Protein AF-A0A1V4W2S0-F1 (afdb_monomer)

Nearest PDB structures (foldseek):
  1yvw-assembly1_A  TM=8.307E-01  e=4.526E-02  Bacillus cereus
  1vmg-assembly1_A  TM=8.328E-01  e=1.619E-01  Saccharolobus solfataricus P2
  6j2l-assembly1_B  TM=8.526E-01  e=2.727E-01  Shigella flexneri
  6j22-assembly1_B  TM=8.569E-01  e=4.867E-01  Shigella flexneri

Secondary structure (DSSP, 8-state):
-HHHHHHHHHHTTT-S-SSHHHHHHHHHHHHHHHHHHHHHT-HHHHHHHHHHHHHHHHHHHHHTT--HHHHHHHHHHHHHHHHHHHHHHHHHTT--GGGS-HHHHHHHHHHHHHHHT-

Radius of gyration: 19.49 Å; Cα contacts (8 Å, |Δi|>4): 75; chains: 1; bounding box: 43×28×50 Å

Sequence (118 aa):
MRAVKLQKKAAGVGFDWPDYRGAMEKYHEELDELKNALSAGDKKQVEKEMGDLLFSVVNLARLLDVEPETALTSTSEKFVKRFCYIEKKARYTGKILSKCSLSELDAWWEEAKNQEKK

Mean predicted aligned error: 4.08 Å

pLDDT: mean 95.0, std 5.49, range [49.69, 98.56]

Solvent-accessible surface area (backbone atoms only — not comparable to full-atom values): 6446 Å² total; per-residue (Å²): 117,71,67,59,57,52,52,55,54,37,38,74,75,68,60,62,68,96,51,42,62,61,32,48,53,47,31,52,52,28,50,51,51,28,49,51,22,57,75,69,66,39,66,70,49,32,56,50,25,50,48,51,27,52,51,26,51,48,49,28,30,51,58,68,76,39,62,56,69,61,56,49,49,60,52,51,51,54,51,51,56,30,49,54,45,39,54,51,51,27,57,76,70,74,46,57,70,95,74,54,52,69,70,59,53,50,53,39,41,54,53,34,56,57,63,76,75,108

Structure (mmCIF, N/CA/C/O backbone):
data_AF-A0A1V4W2S0-F1
#
_entry.id   AF-A0A1V4W2S0-F1
#
loop_
_atom_site.group_PDB
_atom_site.id
_atom_site.type_symbol
_atom_site.label_atom_id
_atom_site.label_alt_id
_atom_site.label_comp_id
_atom_site.label_asym_id
_atom_site.label_entity_id
_atom_site.label_seq_id
_atom_site.pdbx_PDB_ins_code
_atom_site.Cartn_x
_atom_site.Cartn_y
_atom_site.Cartn_z
_atom_site.occupancy
_atom_site.B_iso_or_equiv
_atom_site.auth_seq_id
_atom_site.auth_comp_id
_atom_site.auth_asym_id
_atom_site.auth_atom_id
_atom_site.pdbx_PDB_model_num
ATOM 1 N N . MET A 1 1 ? 5.814 12.111 -5.435 1.00 85.62 1 MET A N 1
ATOM 2 C CA . MET A 1 1 ? 6.679 11.016 -4.914 1.00 85.62 1 MET A CA 1
ATOM 3 C C . MET A 1 1 ? 8.002 10.796 -5.693 1.00 85.62 1 MET A C 1
ATOM 5 O O . MET A 1 1 ? 8.029 10.980 -6.908 1.00 85.62 1 MET A O 1
ATOM 9 N N . ARG A 1 2 ? 9.112 10.392 -5.029 1.00 94.38 2 ARG A N 1
ATOM 10 C CA . ARG A 1 2 ? 10.444 10.119 -5.655 1.00 94.38 2 ARG A CA 1
ATOM 11 C C . ARG A 1 2 ? 10.436 8.913 -6.604 1.00 94.38 2 ARG A C 1
ATOM 13 O O . ARG A 1 2 ? 10.983 9.022 -7.698 1.00 94.38 2 ARG A O 1
ATOM 20 N N . ALA A 1 3 ? 9.812 7.804 -6.204 1.00 95.75 3 ALA A N 1
ATOM 21 C CA . ALA A 1 3 ? 9.755 6.569 -6.993 1.00 95.75 3 ALA A CA 1
ATOM 22 C C . ALA A 1 3 ? 9.132 6.792 -8.386 1.00 95.75 3 ALA A C 1
ATOM 24 O O . ALA A 1 3 ? 9.753 6.455 -9.390 1.00 95.75 3 ALA A O 1
ATOM 25 N N . VAL A 1 4 ? 8.002 7.512 -8.461 1.00 95.62 4 VAL A N 1
ATOM 26 C CA . VAL A 1 4 ? 7.360 7.904 -9.734 1.00 95.62 4 VAL A CA 1
ATOM 27 C C . VAL A 1 4 ? 8.326 8.664 -10.647 1.00 95.62 4 VAL A C 1
ATOM 29 O O . VAL A 1 4 ? 8.406 8.385 -11.840 1.00 95.62 4 VAL A O 1
ATOM 32 N N . LYS A 1 5 ? 9.086 9.627 -10.103 1.00 96.44 5 LYS A N 1
ATOM 33 C CA . LYS A 1 5 ? 10.048 10.420 -10.889 1.00 96.44 5 LYS A CA 1
ATOM 34 C C . LYS A 1 5 ? 11.182 9.555 -11.446 1.00 96.44 5 LYS A C 1
ATOM 36 O O . LYS A 1 5 ? 11.603 9.789 -12.573 1.00 96.44 5 LYS A O 1
ATOM 41 N N . LEU A 1 6 ? 11.680 8.589 -10.671 1.00 96.81 6 LEU A N 1
ATOM 42 C CA . LEU A 1 6 ? 12.726 7.662 -11.119 1.00 96.81 6 LEU A CA 1
ATOM 43 C C . LEU A 1 6 ? 12.218 6.759 -12.246 1.00 96.81 6 LEU A C 1
ATOM 45 O O . LEU A 1 6 ? 12.865 6.674 -13.284 1.00 96.81 6 LEU A O 1
ATOM 49 N N . GLN A 1 7 ? 11.034 6.171 -12.081 1.00 96.00 7 GLN A N 1
ATOM 50 C CA . GLN A 1 7 ? 10.437 5.284 -13.082 1.00 96.00 7 GLN A CA 1
ATOM 51 C C . GLN A 1 7 ? 10.093 6.030 -14.376 1.00 96.00 7 GLN A C 1
ATOM 53 O O . GLN A 1 7 ? 10.402 5.541 -15.454 1.00 96.00 7 GLN A O 1
ATOM 58 N N . LYS A 1 8 ? 9.567 7.263 -14.297 1.00 95.19 8 LYS A N 1
ATOM 59 C CA . LYS A 1 8 ? 9.345 8.105 -15.490 1.00 95.19 8 LYS A CA 1
ATOM 60 C C . LYS A 1 8 ? 10.644 8.431 -16.234 1.00 95.19 8 LYS A C 1
ATOM 62 O O . LYS A 1 8 ? 10.649 8.465 -17.459 1.00 95.19 8 LYS A O 1
ATOM 67 N N . LYS A 1 9 ? 11.745 8.674 -15.514 1.00 96.94 9 LYS A N 1
ATOM 68 C CA . LYS A 1 9 ? 13.060 8.902 -16.137 1.00 96.94 9 LYS A CA 1
ATOM 69 C C . LYS A 1 9 ? 13.590 7.647 -16.826 1.00 96.94 9 LYS A C 1
ATOM 71 O O . LYS A 1 9 ? 14.093 7.755 -17.937 1.00 96.94 9 LYS A O 1
ATOM 76 N N . ALA A 1 10 ? 13.464 6.488 -16.182 1.00 95.25 10 ALA A N 1
ATOM 77 C CA . ALA A 1 10 ? 13.860 5.209 -16.761 1.00 95.25 10 ALA A CA 1
ATOM 78 C C . ALA A 1 10 ? 13.036 4.888 -18.021 1.00 95.25 10 ALA A C 1
ATOM 80 O O . ALA A 1 10 ? 13.595 4.572 -19.069 1.00 95.25 10 ALA A O 1
ATOM 81 N N . ALA A 1 11 ? 11.724 5.123 -17.967 1.00 95.12 11 ALA A N 1
ATOM 82 C CA . ALA A 1 11 ? 10.848 4.971 -19.120 1.00 95.12 11 ALA A CA 1
ATOM 83 C C . ALA A 1 11 ? 11.220 5.897 -20.286 1.00 95.12 11 ALA A C 1
ATOM 85 O O . ALA A 1 11 ? 11.183 5.486 -21.442 1.00 95.12 11 ALA A O 1
ATOM 86 N N . GLY A 1 12 ? 11.663 7.125 -19.991 1.00 95.31 12 GLY A N 1
ATOM 87 C CA . GLY A 1 12 ? 12.122 8.081 -21.002 1.00 95.31 12 GLY A CA 1
ATOM 88 C C . GLY A 1 12 ? 13.333 7.622 -21.824 1.00 95.31 12 GLY A C 1
ATOM 89 O O . GLY A 1 12 ? 13.552 8.159 -22.905 1.00 95.31 12 GLY A O 1
ATOM 90 N N . VAL A 1 13 ? 14.097 6.631 -21.350 1.00 95.25 13 VAL A N 1
ATOM 91 C CA . VAL A 1 13 ? 15.212 6.013 -22.095 1.00 95.25 13 VAL A CA 1
ATOM 92 C C . VAL A 1 13 ? 14.872 4.616 -22.632 1.00 95.25 13 VAL A C 1
ATOM 94 O O . VAL A 1 13 ? 15.763 3.894 -23.068 1.00 95.25 13 VAL A O 1
ATOM 97 N N . GLY A 1 14 ? 13.595 4.224 -22.600 1.00 93.50 14 GLY A N 1
ATOM 98 C CA . GLY A 1 14 ? 13.124 2.914 -23.060 1.00 93.50 14 GLY A CA 1
ATOM 99 C C . GLY A 1 14 ? 13.257 1.788 -22.031 1.00 93.50 14 GLY A C 1
ATOM 100 O O . GLY A 1 14 ? 12.991 0.638 -22.365 1.00 93.50 14 GLY A O 1
ATOM 101 N N . PHE A 1 15 ? 13.643 2.092 -20.786 1.00 94.69 15 PHE A N 1
ATOM 102 C CA . PHE A 1 15 ? 13.662 1.116 -19.695 1.00 94.69 15 PHE A CA 1
ATOM 103 C C . PHE A 1 15 ? 12.298 1.093 -18.997 1.00 94.69 15 PHE A C 1
ATOM 105 O O . PHE A 1 15 ? 12.120 1.670 -17.920 1.00 94.69 15 PHE A O 1
ATOM 112 N N . ASP A 1 16 ? 11.318 0.478 -19.661 1.00 95.38 16 ASP A N 1
ATOM 113 C CA . ASP A 1 16 ? 9.957 0.320 -19.151 1.00 95.38 16 ASP A CA 1
ATOM 114 C C . ASP A 1 16 ? 9.283 -0.953 -19.667 1.00 95.38 16 ASP A C 1
ATOM 116 O O . ASP A 1 16 ? 9.659 -1.503 -20.703 1.00 95.38 16 ASP A O 1
ATOM 120 N N . TRP A 1 17 ? 8.239 -1.379 -18.963 1.00 95.00 17 TRP A N 1
ATOM 121 C CA . TRP A 1 17 ? 7.322 -2.395 -19.453 1.00 95.00 17 TRP A CA 1
ATOM 122 C C . TRP A 1 17 ? 6.370 -1.802 -20.500 1.00 95.00 17 TRP A C 1
ATOM 124 O O . TRP A 1 17 ? 5.946 -0.652 -20.363 1.00 95.00 17 TRP A O 1
ATOM 134 N N . PRO A 1 18 ? 5.990 -2.579 -21.531 1.00 92.69 18 PRO A N 1
ATOM 135 C CA . PRO A 1 18 ? 5.063 -2.112 -22.560 1.00 92.69 18 PRO A CA 1
ATOM 136 C C . PRO A 1 18 ? 3.636 -1.925 -22.028 1.00 92.69 18 PRO A C 1
ATOM 138 O O . PRO A 1 18 ? 2.874 -1.131 -22.574 1.00 92.69 18 PRO A O 1
ATOM 141 N N . ASP A 1 19 ? 3.264 -2.662 -20.978 1.00 93.94 19 ASP A N 1
ATOM 142 C CA . ASP A 1 19 ? 1.971 -2.568 -20.313 1.00 93.94 19 ASP A CA 1
ATOM 143 C C . ASP A 1 19 ? 2.068 -2.958 -18.824 1.00 93.94 19 ASP A C 1
ATOM 145 O O . ASP A 1 19 ? 3.131 -3.316 -18.310 1.00 93.94 19 ASP A O 1
ATOM 149 N N . TYR A 1 20 ? 0.936 -2.886 -18.118 1.00 96.88 20 TYR A N 1
ATOM 150 C CA . TYR A 1 20 ? 0.850 -3.153 -16.682 1.00 96.88 20 TYR A CA 1
ATOM 151 C C . TYR A 1 20 ? 1.171 -4.603 -16.281 1.00 96.88 20 TYR A C 1
ATOM 153 O O . TYR A 1 20 ? 1.424 -4.846 -15.100 1.00 96.88 20 TYR A O 1
ATOM 161 N N . ARG A 1 21 ? 1.145 -5.575 -17.206 1.00 97.62 21 ARG A N 1
ATOM 162 C CA . ARG A 1 21 ? 1.283 -7.005 -16.878 1.00 97.62 21 ARG A CA 1
ATOM 163 C C . ARG A 1 21 ? 2.668 -7.313 -16.332 1.00 97.62 21 ARG A C 1
ATOM 165 O O . ARG A 1 21 ? 2.759 -7.943 -15.286 1.00 97.62 21 ARG A O 1
ATOM 172 N N . GLY A 1 22 ? 3.719 -6.769 -16.949 1.00 95.81 22 GLY A N 1
ATOM 173 C CA . GLY A 1 22 ? 5.093 -6.936 -16.456 1.00 95.81 22 GLY A CA 1
ATOM 174 C C . GLY A 1 22 ? 5.297 -6.334 -15.060 1.00 95.81 22 GLY A C 1
ATOM 175 O O . GLY A 1 22 ? 5.960 -6.919 -14.207 1.00 95.81 22 GLY A O 1
ATOM 176 N N . ALA A 1 23 ? 4.657 -5.198 -14.765 1.00 95.75 23 ALA A N 1
ATOM 177 C CA . ALA A 1 23 ? 4.685 -4.637 -13.413 1.00 95.75 23 ALA A CA 1
ATOM 178 C C . ALA A 1 23 ? 3.856 -5.447 -12.404 1.00 95.75 23 ALA A C 1
ATOM 180 O O . ALA A 1 23 ? 4.221 -5.494 -11.231 1.00 95.75 23 ALA A O 1
ATOM 181 N N . MET A 1 24 ? 2.765 -6.085 -12.838 1.00 97.75 24 MET A N 1
ATOM 182 C CA . MET A 1 24 ? 1.967 -6.978 -11.995 1.00 97.75 24 MET A CA 1
ATOM 183 C C . MET A 1 24 ? 2.731 -8.264 -11.654 1.00 97.75 24 MET A C 1
ATOM 185 O O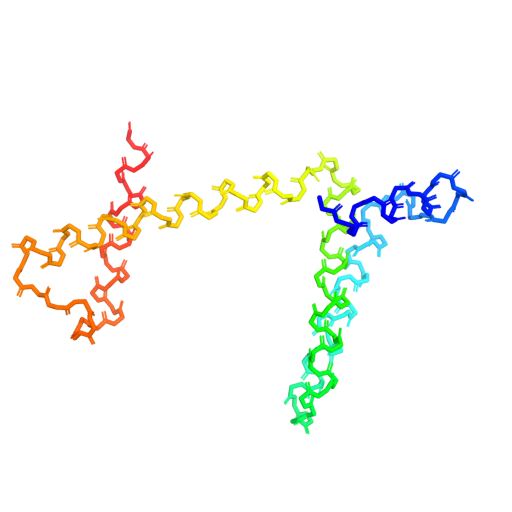 . MET A 1 24 ? 2.711 -8.700 -10.506 1.00 97.75 24 MET A O 1
ATOM 189 N N . GLU A 1 25 ? 3.437 -8.850 -12.622 1.00 97.81 25 GLU A N 1
ATOM 190 C CA . GLU A 1 25 ? 4.324 -9.997 -12.389 1.00 97.81 25 GLU A CA 1
ATOM 191 C C . GLU A 1 25 ? 5.416 -9.641 -11.378 1.00 97.81 25 GLU A C 1
ATOM 193 O O . GLU A 1 25 ? 5.587 -10.353 -10.388 1.00 97.81 25 GLU A O 1
ATOM 198 N N . LYS A 1 26 ? 6.064 -8.479 -11.548 1.00 96.81 26 LYS A N 1
ATOM 199 C CA . LYS A 1 26 ? 7.072 -8.003 -10.594 1.00 96.81 26 LYS A CA 1
ATOM 200 C C . LYS A 1 26 ? 6.487 -7.769 -9.199 1.00 96.81 26 LYS A C 1
ATOM 202 O O . LYS A 1 26 ? 7.098 -8.150 -8.213 1.00 96.81 26 LYS A O 1
ATOM 207 N N . TYR A 1 27 ? 5.277 -7.216 -9.091 1.00 97.88 27 TYR A N 1
ATOM 208 C CA . TYR A 1 27 ? 4.577 -7.102 -7.804 1.00 97.88 27 TYR A CA 1
ATOM 209 C C . TYR A 1 27 ? 4.405 -8.460 -7.102 1.00 97.88 27 TYR A C 1
ATOM 211 O O . TYR A 1 27 ? 4.604 -8.546 -5.889 1.00 97.88 27 TYR A O 1
ATOM 219 N N . HIS A 1 28 ? 4.042 -9.512 -7.841 1.00 98.38 28 HIS A N 1
ATOM 220 C CA . HIS A 1 28 ? 3.901 -10.852 -7.271 1.00 98.38 28 HIS A CA 1
ATOM 221 C C . HIS A 1 28 ? 5.241 -11.436 -6.814 1.00 98.38 28 HIS A C 1
ATOM 223 O O . HIS A 1 28 ? 5.298 -12.001 -5.724 1.00 98.38 28 HIS A O 1
ATOM 229 N N . GLU A 1 29 ? 6.301 -11.245 -7.599 1.00 98.25 29 GLU A N 1
ATOM 230 C CA . GLU A 1 29 ? 7.668 -11.644 -7.244 1.00 98.25 29 GLU A CA 1
ATOM 231 C C . GLU A 1 29 ? 8.109 -11.004 -5.918 1.00 98.25 29 GLU A C 1
ATOM 233 O O . GLU A 1 29 ? 8.422 -11.723 -4.971 1.00 98.25 29 GLU A O 1
ATOM 238 N N . GLU A 1 30 ? 8.015 -9.674 -5.793 1.00 98.44 30 GLU A N 1
ATOM 239 C CA . GLU A 1 30 ? 8.419 -8.962 -4.567 1.00 98.44 30 GLU A CA 1
ATOM 240 C C . GLU A 1 30 ? 7.574 -9.353 -3.346 1.00 98.44 30 GLU A C 1
ATOM 242 O O . GLU A 1 30 ? 8.050 -9.390 -2.208 1.00 98.44 30 GLU A O 1
ATOM 247 N N . LEU A 1 31 ? 6.292 -9.669 -3.561 1.00 98.50 31 LEU A N 1
ATOM 248 C CA . LEU A 1 31 ? 5.420 -10.154 -2.495 1.00 98.50 31 LEU A CA 1
ATOM 249 C C . LEU A 1 31 ? 5.880 -11.524 -1.979 1.00 98.50 31 LEU A C 1
ATOM 251 O O . LEU A 1 31 ? 5.803 -11.781 -0.774 1.00 98.50 31 LEU A O 1
ATOM 255 N N . ASP A 1 32 ? 6.331 -12.404 -2.867 1.00 98.56 32 ASP A N 1
ATOM 256 C CA . ASP A 1 32 ? 6.841 -13.718 -2.487 1.00 98.56 32 ASP A CA 1
ATOM 257 C C . ASP A 1 32 ? 8.229 -13.623 -1.835 1.00 98.56 32 ASP A C 1
ATOM 259 O O . ASP A 1 32 ? 8.472 -14.302 -0.832 1.00 98.56 32 ASP A O 1
ATOM 263 N N . GLU A 1 33 ? 9.098 -12.715 -2.289 1.00 98.38 33 GLU A N 1
ATOM 264 C CA . GLU A 1 33 ? 10.368 -12.410 -1.611 1.00 98.38 33 GLU A CA 1
ATOM 265 C C . GLU A 1 33 ? 10.143 -11.888 -0.183 1.00 98.38 33 GLU A C 1
ATOM 267 O O . GLU A 1 33 ? 10.754 -12.388 0.768 1.00 98.38 33 GLU A O 1
ATOM 272 N N . LEU A 1 34 ? 9.189 -10.968 0.008 1.00 98.56 34 LEU A N 1
ATOM 273 C CA . LEU A 1 34 ? 8.819 -10.472 1.334 1.00 98.56 34 LEU A CA 1
ATOM 274 C C . LEU A 1 34 ? 8.303 -11.595 2.248 1.00 98.56 34 LEU A C 1
ATOM 276 O O . LEU A 1 34 ? 8.677 -11.652 3.423 1.00 98.56 34 LEU A O 1
ATOM 280 N N . LYS A 1 35 ? 7.466 -12.509 1.737 1.00 98.38 35 LYS A N 1
ATOM 281 C CA . LYS A 1 35 ? 7.000 -13.676 2.513 1.00 98.38 35 LYS A CA 1
ATOM 282 C C . LYS A 1 35 ? 8.170 -14.555 2.949 1.00 98.38 35 LYS A C 1
ATOM 284 O O . LYS A 1 35 ? 8.222 -14.948 4.114 1.00 98.38 35 LYS A O 1
ATOM 289 N N . ASN A 1 36 ? 9.116 -14.822 2.050 1.00 98.25 36 ASN A N 1
ATOM 290 C CA . ASN A 1 36 ? 10.303 -15.619 2.359 1.00 98.25 36 ASN A CA 1
ATOM 291 C C . ASN A 1 36 ? 11.163 -14.948 3.440 1.00 98.25 36 ASN A C 1
ATOM 293 O O . ASN A 1 36 ? 11.561 -15.603 4.406 1.00 98.25 36 ASN A O 1
ATOM 297 N N . ALA A 1 37 ? 11.385 -13.635 3.331 1.00 98.06 37 ALA A N 1
ATOM 298 C CA . ALA A 1 37 ? 12.114 -12.852 4.326 1.00 98.06 37 ALA A CA 1
ATOM 299 C C . ALA A 1 37 ? 11.446 -12.902 5.714 1.00 98.06 37 ALA A C 1
ATOM 301 O O . ALA A 1 37 ? 12.122 -13.087 6.731 1.00 98.06 37 ALA A O 1
ATOM 302 N N . LEU A 1 38 ? 10.111 -12.800 5.758 1.00 97.81 38 LEU A N 1
ATOM 303 C CA . LEU A 1 38 ? 9.324 -12.928 6.989 1.00 97.81 38 LEU A CA 1
ATOM 304 C C . LEU A 1 38 ? 9.462 -14.323 7.610 1.00 97.81 38 LEU A C 1
ATOM 306 O O . LEU A 1 38 ? 9.689 -14.429 8.815 1.00 97.81 38 LEU A O 1
ATOM 310 N N . SER A 1 39 ? 9.361 -15.386 6.806 1.00 97.69 39 SER A N 1
ATOM 311 C CA . SER A 1 39 ? 9.529 -16.767 7.279 1.00 97.69 39 SER A CA 1
ATOM 312 C C . SER A 1 39 ? 10.939 -17.048 7.803 1.00 97.69 39 SER A C 1
ATOM 314 O O . SER A 1 39 ? 11.091 -17.810 8.755 1.00 97.69 39 SER A O 1
ATOM 316 N N . ALA A 1 40 ? 11.958 -16.411 7.226 1.00 97.19 40 ALA A N 1
ATOM 317 C CA . ALA A 1 40 ? 13.341 -16.518 7.681 1.00 97.19 40 ALA A CA 1
ATOM 318 C C . ALA A 1 40 ? 13.644 -15.682 8.942 1.00 97.19 40 ALA A C 1
ATOM 320 O O . ALA A 1 40 ? 14.686 -15.874 9.567 1.00 97.19 40 ALA A O 1
ATOM 321 N N . GLY A 1 41 ? 12.763 -14.748 9.325 1.00 96.19 41 GLY A N 1
ATOM 322 C CA . GLY A 1 41 ? 12.991 -13.832 10.447 1.00 96.19 41 GLY A CA 1
ATOM 323 C C . GLY A 1 41 ? 14.093 -12.793 10.194 1.00 96.19 41 GLY A C 1
ATOM 324 O O . GLY A 1 41 ? 14.573 -12.165 11.143 1.00 96.19 41 GLY A O 1
ATOM 325 N N . ASP A 1 42 ? 14.496 -12.591 8.937 1.00 96.38 42 ASP A N 1
ATOM 326 C CA . ASP A 1 42 ? 15.543 -11.638 8.570 1.00 96.38 42 ASP A CA 1
ATOM 327 C C . ASP A 1 42 ? 14.961 -10.230 8.421 1.00 96.38 42 ASP A C 1
ATOM 329 O O . ASP A 1 42 ? 14.416 -9.846 7.387 1.00 96.38 42 ASP A O 1
ATOM 333 N N . LYS A 1 43 ? 15.108 -9.422 9.473 1.00 96.81 43 LYS A N 1
ATOM 334 C CA . LYS A 1 43 ? 14.589 -8.048 9.496 1.00 96.81 43 LYS A CA 1
ATOM 335 C C . LYS A 1 43 ? 15.181 -7.146 8.413 1.00 96.81 43 LYS A C 1
ATOM 337 O O . LYS A 1 43 ? 14.475 -6.256 7.948 1.00 96.81 43 LYS A O 1
ATOM 342 N N . LYS A 1 44 ? 16.449 -7.341 8.031 1.00 97.31 44 LYS A N 1
ATOM 343 C CA . LYS A 1 44 ? 17.079 -6.510 6.992 1.00 97.31 44 LYS A CA 1
ATOM 344 C C . LYS A 1 44 ? 16.489 -6.841 5.633 1.00 97.31 44 LYS A C 1
ATOM 346 O O . LYS A 1 44 ? 16.173 -5.934 4.869 1.00 97.31 44 LYS A O 1
ATOM 351 N N . GLN A 1 45 ? 16.297 -8.131 5.371 1.00 97.88 45 GLN A N 1
ATOM 352 C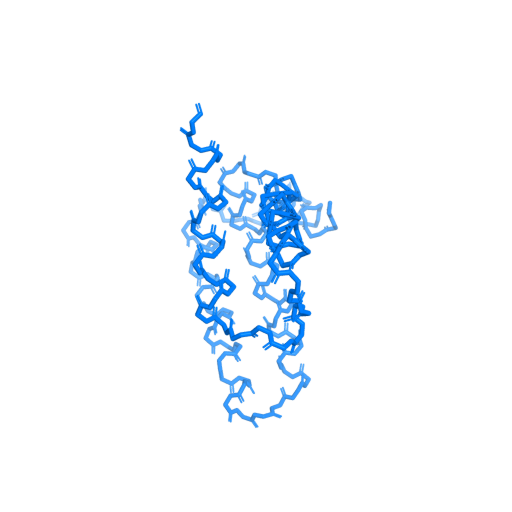 CA . GLN A 1 45 ? 15.658 -8.575 4.144 1.00 97.88 45 GLN A CA 1
ATOM 353 C C . GLN A 1 45 ? 14.197 -8.112 4.083 1.00 97.88 45 GLN A C 1
ATOM 355 O O . GLN A 1 45 ? 13.765 -7.606 3.058 1.00 97.88 45 GLN A O 1
ATOM 360 N N . VAL A 1 46 ? 13.457 -8.173 5.196 1.00 98.44 46 VAL A N 1
ATOM 361 C CA . VAL A 1 46 ? 12.076 -7.660 5.264 1.00 98.44 46 VAL A CA 1
ATOM 362 C C . VAL A 1 46 ? 11.999 -6.176 4.896 1.00 98.44 46 VAL A C 1
ATOM 364 O O . VAL A 1 46 ? 11.097 -5.780 4.163 1.00 98.44 46 VAL A O 1
ATOM 367 N N . GLU A 1 47 ? 12.923 -5.346 5.388 1.00 98.25 47 GLU A N 1
ATOM 368 C CA . GLU A 1 47 ? 12.956 -3.919 5.044 1.00 98.25 47 GLU A CA 1
ATOM 369 C C . GLU A 1 47 ? 13.238 -3.698 3.551 1.00 98.25 47 GLU A C 1
ATOM 371 O O . GLU A 1 47 ? 12.557 -2.887 2.918 1.00 98.25 47 GLU A O 1
ATOM 376 N N . LYS A 1 48 ? 14.192 -4.452 2.986 1.00 98.38 48 LYS A N 1
ATOM 377 C CA . LYS A 1 48 ? 14.510 -4.425 1.553 1.00 98.38 48 LYS A CA 1
ATOM 378 C C . LYS A 1 48 ? 13.285 -4.792 0.708 1.00 98.38 48 LYS A C 1
ATOM 380 O O . LYS A 1 48 ? 12.847 -3.963 -0.086 1.00 98.38 48 LYS A O 1
ATOM 385 N N . GLU A 1 49 ? 12.687 -5.960 0.941 1.00 98.50 49 GLU A N 1
ATOM 386 C CA . GLU A 1 49 ? 11.586 -6.445 0.092 1.00 98.50 49 GLU A CA 1
ATOM 387 C C . GLU A 1 49 ? 10.292 -5.667 0.296 1.00 98.50 49 GLU A C 1
ATOM 389 O O . GLU A 1 49 ? 9.498 -5.515 -0.628 1.00 98.50 49 GLU A O 1
ATOM 394 N N . MET A 1 50 ? 10.081 -5.074 1.474 1.00 98.44 50 MET A N 1
ATOM 395 C CA . MET A 1 50 ? 9.003 -4.100 1.643 1.00 98.44 50 MET A CA 1
ATOM 396 C C . MET A 1 50 ? 9.216 -2.876 0.738 1.00 98.44 50 MET A C 1
ATOM 398 O O . MET A 1 50 ? 8.264 -2.371 0.140 1.00 98.44 50 MET A O 1
ATOM 402 N N . GLY A 1 51 ? 10.455 -2.393 0.625 1.00 98.19 51 GLY A N 1
ATOM 403 C CA . GLY A 1 51 ? 10.815 -1.303 -0.278 1.00 98.19 51 GLY A CA 1
ATOM 404 C C . GLY A 1 51 ? 10.584 -1.656 -1.747 1.00 98.19 51 GLY A C 1
ATOM 405 O O . GLY A 1 51 ? 9.945 -0.877 -2.462 1.00 98.19 51 GLY A O 1
ATOM 406 N N . ASP A 1 52 ? 11.047 -2.830 -2.174 1.00 98.31 52 ASP A N 1
ATOM 407 C CA . ASP A 1 52 ? 10.918 -3.311 -3.554 1.00 98.31 52 ASP A CA 1
ATOM 408 C C . ASP A 1 52 ? 9.443 -3.578 -3.922 1.00 98.31 52 ASP A C 1
ATOM 410 O O . ASP A 1 52 ? 8.972 -3.149 -4.985 1.00 98.31 52 ASP A O 1
ATOM 414 N N . LEU A 1 53 ? 8.647 -4.127 -2.996 1.00 98.56 53 LEU A N 1
ATOM 415 C CA . LEU A 1 53 ? 7.197 -4.279 -3.149 1.00 98.56 53 LEU A CA 1
ATOM 416 C C . LEU A 1 53 ? 6.491 -2.927 -3.322 1.00 98.56 53 LEU A C 1
ATOM 418 O O . LEU A 1 53 ? 5.697 -2.749 -4.251 1.00 98.56 53 LEU A O 1
ATOM 422 N N . LEU A 1 54 ? 6.786 -1.945 -2.462 1.00 98.19 54 LEU A N 1
ATOM 423 C CA . LEU A 1 54 ? 6.223 -0.595 -2.581 1.00 98.19 54 LEU A CA 1
ATOM 424 C C . LEU A 1 54 ? 6.629 0.057 -3.908 1.00 98.19 54 LEU A C 1
ATOM 426 O O . LEU A 1 54 ? 5.796 0.677 -4.572 1.00 98.19 54 LEU A O 1
ATOM 430 N N . PHE A 1 55 ? 7.886 -0.099 -4.327 1.00 97.69 55 PHE A N 1
ATOM 431 C CA . PHE A 1 55 ? 8.370 0.422 -5.603 1.00 97.69 55 PHE A CA 1
ATOM 432 C C . PHE A 1 55 ? 7.635 -0.209 -6.795 1.00 97.69 55 PHE A C 1
ATOM 434 O O . PHE A 1 55 ? 7.249 0.504 -7.730 1.00 97.69 55 PHE A O 1
ATOM 441 N N . SER A 1 56 ? 7.365 -1.513 -6.729 1.00 97.50 56 SER A N 1
ATOM 442 C CA . SER A 1 56 ? 6.600 -2.255 -7.735 1.00 97.50 56 SER A CA 1
ATOM 443 C C . SER A 1 56 ? 5.140 -1.807 -7.807 1.00 97.50 56 SER A C 1
ATOM 445 O O . SER A 1 56 ? 4.638 -1.549 -8.902 1.00 97.50 56 SER A O 1
ATOM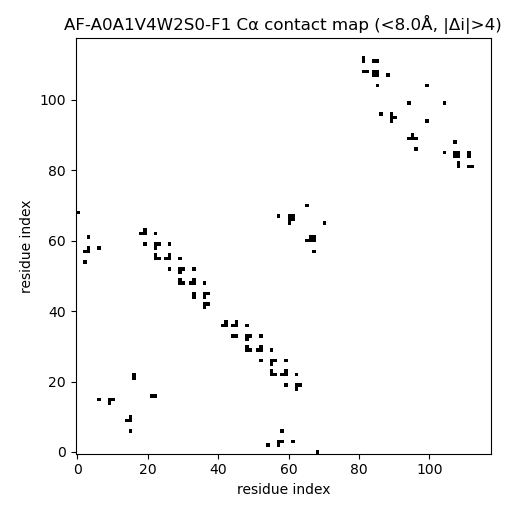 447 N N . VAL A 1 57 ? 4.477 -1.583 -6.666 1.00 98.00 57 VAL A N 1
ATOM 448 C CA . VAL A 1 57 ? 3.111 -1.019 -6.622 1.00 98.00 57 VAL A CA 1
ATOM 449 C C . VAL A 1 57 ? 3.061 0.374 -7.255 1.00 98.00 57 VAL A C 1
ATOM 451 O O . VAL A 1 57 ? 2.138 0.684 -8.010 1.00 98.00 57 VAL A O 1
ATOM 454 N N . VAL A 1 58 ? 4.067 1.215 -6.999 1.00 97.69 58 VAL A N 1
ATOM 455 C CA . VAL A 1 58 ? 4.173 2.541 -7.630 1.00 97.69 58 VAL A CA 1
ATOM 456 C C . VAL A 1 58 ? 4.320 2.429 -9.147 1.00 97.69 58 VAL A C 1
ATOM 458 O O . VAL A 1 58 ? 3.704 3.212 -9.874 1.00 97.69 58 VAL A O 1
ATOM 461 N N . ASN A 1 59 ? 5.092 1.449 -9.626 1.00 96.81 59 ASN A N 1
ATOM 462 C CA . ASN A 1 59 ? 5.263 1.219 -11.058 1.00 96.81 59 ASN A CA 1
ATOM 463 C C . ASN A 1 59 ? 3.969 0.745 -11.719 1.00 96.81 59 ASN A C 1
ATOM 465 O O . ASN A 1 59 ? 3.595 1.247 -12.778 1.00 96.81 59 ASN A O 1
ATOM 469 N N . LEU A 1 60 ? 3.265 -0.179 -11.063 1.00 97.69 60 LEU A N 1
ATOM 470 C CA . LEU A 1 60 ? 1.966 -0.666 -11.506 1.00 97.69 60 LEU A CA 1
ATOM 471 C C . LEU A 1 60 ? 0.955 0.481 -11.605 1.00 97.69 60 LEU A C 1
ATOM 473 O O . LEU A 1 60 ? 0.329 0.653 -12.645 1.00 97.69 60 LEU A O 1
ATOM 477 N N . ALA A 1 61 ? 0.844 1.314 -10.567 1.00 97.50 61 ALA A N 1
ATOM 478 C CA . ALA A 1 61 ? -0.035 2.480 -10.586 1.00 97.50 61 ALA A CA 1
ATOM 479 C C . ALA A 1 61 ? 0.311 3.443 -11.735 1.00 97.50 61 ALA A C 1
ATOM 481 O O . ALA A 1 61 ? -0.585 3.883 -12.451 1.00 97.50 61 ALA A O 1
ATOM 482 N N . ARG A 1 62 ? 1.602 3.698 -11.990 1.00 96.56 62 ARG A N 1
ATOM 483 C CA . ARG A 1 62 ? 2.041 4.527 -13.123 1.00 96.56 62 ARG A CA 1
ATOM 484 C C . ARG A 1 62 ? 1.608 3.950 -14.478 1.00 96.56 62 ARG A C 1
ATOM 486 O O . ARG A 1 62 ? 1.181 4.720 -15.332 1.00 96.56 62 ARG A O 1
ATOM 493 N N . LEU A 1 63 ? 1.720 2.637 -14.684 1.00 96.75 63 LEU A N 1
ATOM 494 C CA . LEU A 1 63 ? 1.316 1.969 -15.934 1.00 96.75 63 LEU A CA 1
ATOM 495 C C . LEU A 1 63 ? -0.209 1.864 -16.098 1.00 96.75 63 LEU A C 1
ATOM 497 O O . LEU A 1 63 ? -0.691 1.676 -17.210 1.00 96.75 63 LEU A O 1
ATOM 501 N N . LEU A 1 64 ? -0.962 2.017 -15.008 1.00 97.00 64 LEU A N 1
ATOM 502 C CA . LEU A 1 64 ? -2.421 2.150 -15.006 1.00 97.00 64 LEU A CA 1
ATOM 503 C C . LEU A 1 64 ? -2.895 3.609 -15.145 1.00 97.00 64 LEU A C 1
ATOM 505 O O . LEU A 1 64 ? -4.086 3.868 -15.003 1.00 97.00 64 LEU A O 1
ATOM 509 N N . ASP A 1 65 ? -1.978 4.553 -15.385 1.00 95.81 65 ASP A N 1
ATOM 510 C CA . ASP A 1 65 ? -2.238 6.001 -15.413 1.00 95.81 65 ASP A CA 1
ATOM 511 C C . ASP A 1 65 ? -2.868 6.545 -14.112 1.00 95.81 65 ASP A C 1
ATOM 513 O O . ASP A 1 65 ? -3.671 7.476 -14.093 1.00 95.81 65 ASP A O 1
ATOM 517 N N . VAL A 1 66 ? -2.488 5.952 -12.979 1.00 97.38 66 VAL A N 1
ATOM 518 C CA . VAL A 1 66 ? -2.910 6.370 -11.640 1.00 97.38 66 VAL A CA 1
ATOM 519 C C . VAL A 1 66 ? -1.770 7.118 -10.957 1.00 97.38 66 VAL A C 1
ATOM 521 O O . VAL A 1 66 ? -0.661 6.600 -10.817 1.00 97.38 66 VAL A O 1
ATOM 524 N N . GLU A 1 67 ? -2.045 8.329 -10.463 1.00 96.50 67 GLU A N 1
ATOM 525 C CA . GLU A 1 67 ? -1.104 9.048 -9.600 1.00 96.50 67 GLU A CA 1
ATOM 526 C C . GLU A 1 67 ? -1.133 8.420 -8.187 1.00 96.50 67 GLU A C 1
ATOM 528 O O . GLU A 1 67 ? -2.154 8.514 -7.493 1.00 96.50 67 GLU A O 1
ATOM 533 N N . PRO A 1 68 ? -0.056 7.740 -7.742 1.00 95.56 68 PRO A N 1
ATOM 534 C CA . PRO A 1 68 ? -0.132 6.887 -6.556 1.00 95.56 68 PRO A CA 1
ATOM 535 C C . PRO A 1 68 ? -0.295 7.668 -5.246 1.00 95.56 68 PRO A C 1
ATOM 537 O O . PRO A 1 68 ? -0.954 7.189 -4.326 1.00 95.56 68 PRO A O 1
ATOM 540 N N . GLU A 1 69 ? 0.294 8.862 -5.143 1.00 95.00 69 GLU A N 1
ATOM 541 C CA . GLU A 1 69 ? 0.230 9.702 -3.939 1.00 95.00 69 GLU A CA 1
ATOM 542 C C . GLU A 1 69 ? -1.196 10.230 -3.722 1.00 95.00 69 GLU A C 1
ATOM 544 O O . GLU A 1 69 ? -1.722 10.206 -2.608 1.00 95.00 69 GLU A O 1
ATOM 549 N N . THR A 1 70 ? -1.870 10.595 -4.807 1.00 96.00 70 THR A N 1
ATOM 550 C CA . THR A 1 70 ? -3.269 11.031 -4.844 1.00 96.00 70 THR A CA 1
ATOM 551 C C . THR A 1 70 ? -4.218 9.879 -4.512 1.00 96.00 70 THR A C 1
ATOM 553 O O . THR A 1 70 ? -5.130 10.036 -3.691 1.00 96.00 70 THR A O 1
ATOM 556 N N . ALA A 1 71 ? -3.993 8.699 -5.100 1.00 96.75 71 ALA A N 1
ATOM 557 C CA . ALA A 1 71 ? -4.786 7.501 -4.823 1.00 96.75 71 ALA A CA 1
ATOM 558 C C . ALA A 1 71 ? -4.667 7.059 -3.352 1.00 96.75 71 ALA A C 1
ATOM 560 O O . ALA A 1 71 ? -5.672 6.735 -2.704 1.00 96.75 71 ALA A O 1
ATOM 561 N N . LEU A 1 72 ? -3.448 7.101 -2.802 1.00 96.25 72 LEU A N 1
ATOM 562 C CA . LEU A 1 72 ? -3.194 6.786 -1.401 1.00 96.25 72 LEU A CA 1
ATOM 563 C C . LEU A 1 72 ? -3.834 7.821 -0.471 1.00 96.25 72 LEU A C 1
ATOM 565 O O . LEU A 1 72 ? -4.536 7.436 0.462 1.00 96.25 72 LEU A O 1
ATOM 569 N N . THR A 1 73 ? -3.678 9.116 -0.763 1.00 96.31 73 THR A N 1
ATOM 570 C CA . THR A 1 73 ? -4.297 10.212 0.007 1.00 96.31 73 THR A CA 1
ATOM 571 C C . THR A 1 73 ? -5.811 10.037 0.089 1.00 96.31 73 THR A C 1
ATOM 573 O O . THR A 1 73 ? -6.376 10.022 1.181 1.00 96.31 73 THR A O 1
ATOM 576 N N . SER A 1 74 ? -6.462 9.774 -1.045 1.00 95.12 74 SER A N 1
ATOM 577 C CA . SER A 1 74 ? -7.913 9.546 -1.106 1.00 95.12 74 SER A CA 1
ATOM 578 C C . SER A 1 74 ? -8.364 8.347 -0.261 1.00 95.12 74 SER A C 1
ATOM 580 O O . SER A 1 74 ? -9.477 8.322 0.266 1.00 95.12 74 SER A O 1
ATOM 582 N N . THR A 1 75 ? -7.521 7.322 -0.135 1.00 95.56 75 THR A 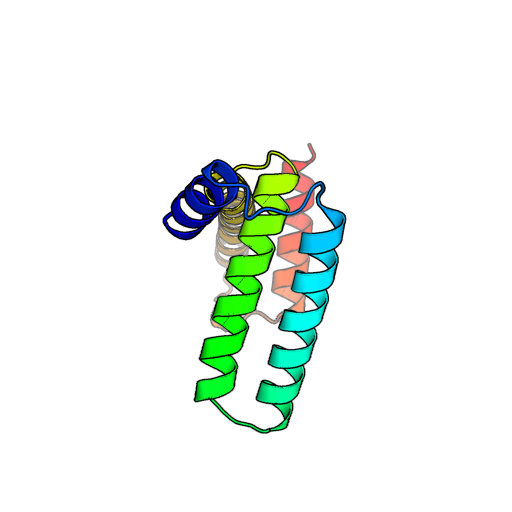N 1
ATOM 583 C CA . THR A 1 75 ? -7.801 6.147 0.703 1.00 95.56 75 THR A CA 1
ATOM 584 C C . THR A 1 75 ? -7.603 6.463 2.185 1.00 95.56 75 THR A C 1
ATOM 586 O O . THR A 1 75 ? -8.464 6.123 3.001 1.00 95.56 75 THR A O 1
ATOM 589 N N . SER A 1 76 ? -6.534 7.181 2.530 1.00 95.94 76 SER A N 1
ATOM 590 C CA . SER A 1 76 ? -6.256 7.651 3.891 1.00 95.94 76 SER A CA 1
ATOM 591 C C . SER A 1 76 ? -7.353 8.576 4.418 1.00 95.94 76 SER A C 1
ATOM 593 O O . SER A 1 76 ? -7.777 8.439 5.562 1.00 95.94 76 SER A O 1
ATOM 595 N N . GLU A 1 77 ? -7.895 9.466 3.586 1.00 95.69 77 GLU A N 1
ATOM 596 C CA . GLU A 1 77 ? -9.010 10.336 3.977 1.00 95.69 77 GLU A CA 1
ATOM 597 C C . GLU A 1 77 ? -10.279 9.554 4.337 1.00 95.69 77 GLU A C 1
ATOM 599 O O . GLU A 1 77 ? -10.964 9.907 5.299 1.00 95.69 77 GLU A O 1
ATOM 604 N N . LYS A 1 78 ? -10.591 8.470 3.610 1.00 93.56 78 LYS A N 1
ATOM 605 C CA . LYS A 1 78 ? -11.709 7.572 3.965 1.00 93.56 78 LYS A CA 1
ATOM 606 C C . LYS A 1 78 ? -11.467 6.923 5.324 1.00 93.56 78 LYS A C 1
ATOM 608 O O . LYS A 1 78 ? -12.389 6.838 6.132 1.00 93.56 78 LYS A O 1
ATOM 613 N N . PHE A 1 79 ? -10.235 6.487 5.593 1.00 95.44 79 PHE A N 1
ATOM 614 C CA . PHE A 1 79 ? -9.875 5.943 6.901 1.00 95.44 79 PHE A CA 1
ATOM 615 C C . PHE A 1 79 ? -10.087 6.979 8.007 1.00 95.44 79 PHE A C 1
ATOM 617 O O . PHE A 1 79 ? -10.775 6.684 8.980 1.00 95.44 79 PHE A O 1
ATOM 624 N N . VAL A 1 80 ? -9.577 8.204 7.834 1.00 95.81 80 VAL A N 1
ATOM 625 C CA . VAL A 1 80 ? -9.731 9.292 8.814 1.00 95.81 80 VAL A CA 1
ATOM 626 C C . VAL A 1 80 ? -11.206 9.583 9.086 1.00 95.81 80 VAL A C 1
ATOM 628 O O . VAL A 1 80 ? -11.616 9.617 10.242 1.00 95.81 80 VAL A O 1
ATOM 631 N N . LYS A 1 81 ? -12.032 9.726 8.042 1.00 94.62 81 LYS A N 1
ATOM 632 C CA . LYS A 1 81 ? -13.476 9.982 8.190 1.00 94.62 81 LYS A CA 1
ATOM 633 C C . LYS A 1 81 ? -14.170 8.893 9.011 1.00 94.62 81 LYS A C 1
ATOM 635 O O . LYS A 1 81 ? -14.899 9.203 9.956 1.00 94.62 81 LYS A O 1
ATOM 640 N N . ARG A 1 82 ? -13.904 7.624 8.691 1.00 95.38 82 ARG A N 1
ATOM 641 C CA . ARG A 1 82 ? -14.483 6.469 9.397 1.00 95.38 82 ARG A CA 1
ATOM 642 C C . ARG A 1 82 ? -13.966 6.340 10.821 1.00 95.38 82 ARG A C 1
ATOM 644 O O . ARG A 1 82 ? -14.738 6.053 11.730 1.00 95.38 82 ARG A O 1
ATOM 651 N N . PHE A 1 83 ? -12.689 6.615 11.047 1.00 95.31 83 PHE A N 1
ATOM 652 C CA . PHE A 1 83 ? -12.115 6.572 12.384 1.00 95.31 83 PHE A CA 1
ATOM 653 C C . PHE A 1 83 ? -12.651 7.704 13.273 1.00 95.31 83 PHE A C 1
ATOM 655 O O . PHE A 1 83 ? -13.027 7.463 14.417 1.00 95.31 83 PHE A O 1
ATOM 662 N N . CYS A 1 84 ? -12.828 8.916 12.739 1.00 94.94 84 CYS A N 1
ATOM 663 C CA . CYS A 1 84 ? -13.497 10.001 13.462 1.00 94.94 84 CYS A CA 1
ATOM 664 C C . CYS A 1 84 ? -14.947 9.651 13.838 1.00 94.94 84 CYS A C 1
ATOM 666 O O . CYS A 1 84 ? -15.451 10.103 14.868 1.00 94.94 84 CYS A O 1
ATOM 668 N N . TYR A 1 85 ? -15.645 8.855 13.022 1.00 95.19 85 TYR A N 1
ATOM 669 C CA . TYR A 1 85 ? -16.966 8.336 13.379 1.00 95.19 85 TYR A CA 1
ATOM 670 C C . TYR A 1 85 ? -16.897 7.379 14.576 1.00 95.19 85 TYR A C 1
ATOM 672 O O . TYR A 1 85 ? -17.652 7.538 15.538 1.00 95.19 85 TYR A O 1
ATOM 680 N N . ILE A 1 86 ? -15.952 6.438 14.5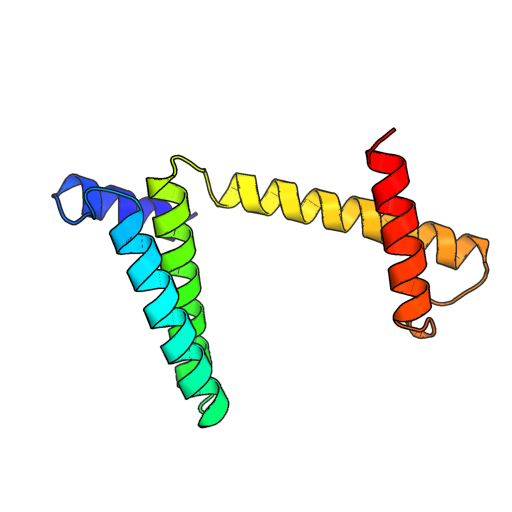42 1.00 95.06 86 ILE A N 1
ATOM 681 C CA . ILE A 1 86 ? -15.658 5.516 15.646 1.00 95.06 86 ILE A CA 1
ATOM 682 C C . ILE A 1 86 ? -15.367 6.289 16.942 1.00 95.06 86 ILE A C 1
ATOM 684 O O . ILE A 1 86 ? -15.959 5.998 17.981 1.00 95.06 86 ILE A O 1
ATOM 688 N N . GLU A 1 87 ? -14.540 7.335 16.885 1.00 95.19 87 GLU A N 1
ATOM 689 C CA . GLU A 1 87 ? -14.250 8.198 18.038 1.00 95.19 87 GLU A CA 1
ATOM 690 C C . GLU A 1 87 ? -15.507 8.870 18.603 1.00 95.19 87 GLU A C 1
ATOM 692 O O . GLU A 1 87 ? -15.711 8.899 19.821 1.00 95.19 87 GLU A O 1
ATOM 697 N N . LYS A 1 88 ? -16.381 9.392 17.733 1.00 94.44 88 LYS A N 1
ATOM 698 C CA . LYS A 1 88 ? -17.654 10.004 18.149 1.00 94.44 88 LYS A CA 1
ATOM 699 C C . LYS A 1 88 ? -18.578 8.984 18.815 1.00 94.44 88 LYS A C 1
ATOM 701 O O . LYS A 1 88 ? -19.181 9.301 19.840 1.00 94.44 88 LYS A O 1
ATOM 706 N N . LYS A 1 89 ? -18.668 7.764 18.278 1.00 94.56 89 LYS A N 1
ATOM 707 C CA . LYS A 1 89 ? -19.472 6.672 18.853 1.00 94.56 89 LYS A CA 1
ATOM 708 C C . LYS A 1 89 ? -18.952 6.215 20.208 1.00 94.56 89 LYS A C 1
ATOM 710 O O . LYS A 1 89 ? -19.746 6.065 21.138 1.00 94.56 89 LYS A O 1
ATOM 715 N N . ALA A 1 90 ? -17.639 6.065 20.352 1.00 94.56 90 ALA A N 1
ATOM 716 C CA . ALA A 1 90 ? -17.027 5.733 21.632 1.00 94.56 90 ALA A CA 1
ATOM 717 C C . ALA A 1 90 ? -17.345 6.798 22.691 1.00 94.56 90 ALA A C 1
ATOM 719 O O . ALA A 1 90 ? -17.825 6.464 23.772 1.00 94.56 90 ALA A O 1
ATOM 720 N N . ARG A 1 91 ? -17.203 8.088 22.349 1.00 93.81 91 ARG A N 1
ATOM 721 C CA . ARG A 1 91 ? -17.566 9.196 23.251 1.00 93.81 91 ARG A CA 1
ATOM 722 C C . ARG A 1 91 ? -19.048 9.191 23.621 1.00 93.81 91 ARG A C 1
ATOM 724 O O . ARG A 1 91 ? -19.370 9.313 24.796 1.00 93.81 91 ARG A O 1
ATOM 731 N N . TYR A 1 92 ? -19.939 9.016 22.645 1.00 93.06 92 TYR A N 1
ATOM 732 C CA . TYR A 1 92 ? -21.387 8.972 22.878 1.00 93.06 92 TYR A CA 1
ATOM 733 C C . TYR A 1 92 ? -21.805 7.805 23.785 1.00 93.06 92 TYR A C 1
ATOM 735 O O . TYR A 1 92 ? -22.703 7.947 24.607 1.00 93.06 92 TYR A O 1
ATOM 743 N N . THR A 1 93 ? -21.131 6.660 23.665 1.00 92.25 93 THR A N 1
ATOM 744 C CA . THR A 1 93 ? -21.397 5.461 24.477 1.00 92.25 93 THR A CA 1
ATOM 745 C C . THR A 1 93 ? -20.614 5.422 25.793 1.00 92.25 93 THR A C 1
ATOM 747 O O . THR A 1 93 ? -20.709 4.439 26.525 1.00 92.25 93 THR A O 1
ATOM 750 N N . GLY A 1 94 ? -19.835 6.465 26.107 1.00 93.06 94 GLY A N 1
ATOM 751 C CA . GLY A 1 94 ? -19.009 6.532 27.316 1.00 93.06 94 GLY A CA 1
ATOM 752 C C . GLY A 1 94 ? -17.853 5.525 27.344 1.00 93.06 94 GLY A C 1
ATOM 753 O O . GLY A 1 94 ? -17.329 5.221 28.415 1.00 93.06 94 GLY A O 1
ATOM 754 N N . LYS A 1 95 ? -17.455 4.981 26.188 1.00 92.12 95 LYS A N 1
ATOM 755 C CA . LYS A 1 95 ? -16.394 3.975 26.066 1.00 92.12 95 LYS A CA 1
ATOM 756 C C . LYS A 1 95 ? -15.041 4.610 25.760 1.00 92.12 95 LYS A C 1
ATOM 758 O O . LYS A 1 95 ? -14.930 5.600 25.040 1.00 92.12 95 LYS A O 1
ATOM 763 N N . ILE A 1 96 ? -13.986 3.980 26.273 1.00 92.06 96 ILE A N 1
ATOM 764 C CA . ILE A 1 96 ? -12.598 4.298 25.927 1.00 92.06 96 ILE A CA 1
ATOM 765 C C . ILE A 1 96 ? -12.198 3.400 24.754 1.00 92.06 96 ILE A C 1
ATOM 767 O O . ILE A 1 96 ? -12.283 2.179 24.871 1.00 92.06 96 ILE A O 1
ATOM 771 N N . LEU A 1 97 ? -11.738 3.985 23.643 1.00 90.25 97 LEU A N 1
ATOM 772 C CA . LEU A 1 97 ? -11.407 3.236 22.422 1.00 90.25 97 LEU A CA 1
ATOM 773 C C . LEU A 1 97 ? -10.397 2.110 22.647 1.00 90.25 97 LEU A C 1
ATOM 775 O O . LEU A 1 97 ? -10.604 1.009 22.157 1.00 90.25 97 LEU A O 1
ATOM 779 N N . SER A 1 98 ? -9.355 2.349 23.446 1.00 91.44 98 SER A N 1
ATOM 780 C CA . SER A 1 98 ? -8.342 1.332 23.764 1.00 91.44 98 SER A CA 1
ATOM 781 C C . SER A 1 98 ? -8.874 0.141 24.568 1.00 91.44 98 SER A C 1
ATOM 783 O O . SER A 1 98 ? -8.171 -0.853 24.713 1.00 91.44 98 SER A O 1
ATOM 785 N N . LYS A 1 99 ? -10.098 0.237 25.103 1.00 93.44 99 LYS A N 1
ATOM 786 C CA . LYS A 1 99 ? -10.794 -0.845 25.811 1.00 93.44 99 LYS A CA 1
ATOM 787 C C . LYS A 1 99 ? -11.905 -1.488 24.979 1.00 93.44 99 LYS A C 1
ATOM 789 O O . LYS A 1 99 ? -12.529 -2.429 25.457 1.00 93.44 99 LYS A O 1
ATOM 794 N N . CYS A 1 100 ? -12.183 -0.967 23.784 1.00 92.75 100 CYS A N 1
ATOM 795 C CA . CYS A 1 100 ? -13.166 -1.558 22.886 1.00 92.75 100 CYS A CA 1
ATOM 796 C C . CYS A 1 100 ? -12.570 -2.807 22.233 1.00 92.75 100 CYS A C 1
ATOM 798 O O . CYS A 1 100 ? -11.388 -2.846 21.888 1.00 92.75 100 CYS A O 1
ATOM 800 N N . SER A 1 101 ? -13.399 -3.826 22.060 1.00 94.19 101 SER A N 1
ATOM 801 C CA . SER A 1 101 ? -13.039 -5.014 21.291 1.00 94.19 101 SER A CA 1
ATOM 802 C C . SER A 1 101 ? -12.989 -4.703 19.793 1.00 94.19 101 SER A C 1
ATOM 804 O O . SER A 1 101 ? -13.657 -3.785 19.313 1.00 94.19 101 SER A O 1
ATOM 806 N N . LEU A 1 102 ? -12.226 -5.495 19.033 1.00 92.38 102 LEU A N 1
ATOM 807 C CA . LEU A 1 102 ? -12.175 -5.358 17.573 1.00 92.38 102 LEU A CA 1
ATOM 808 C C . LEU A 1 102 ? -13.564 -5.495 16.938 1.00 92.38 102 LEU A C 1
ATOM 810 O O . LEU A 1 102 ? -13.896 -4.714 16.059 1.00 92.38 102 LEU A O 1
ATOM 814 N N . SER A 1 103 ? -14.413 -6.394 17.444 1.00 94.62 103 SER A N 1
ATOM 815 C CA . SER A 1 103 ? -15.777 -6.563 16.930 1.00 94.62 103 SER A CA 1
ATOM 816 C C . SER A 1 103 ? -16.650 -5.317 17.113 1.00 94.62 103 SER A C 1
ATOM 818 O O . SER A 1 103 ? -17.460 -5.005 16.243 1.00 94.62 103 SER A O 1
ATOM 820 N N . GLU A 1 104 ? -16.487 -4.576 18.212 1.00 92.50 104 GLU A N 1
ATOM 821 C CA . GLU A 1 104 ? -17.188 -3.303 18.422 1.00 92.50 104 GLU A CA 1
ATOM 822 C C . GLU A 1 104 ? -16.680 -2.211 17.477 1.00 92.50 104 GLU A C 1
ATOM 824 O O . GLU A 1 104 ? -17.480 -1.464 16.912 1.00 92.50 104 GLU A O 1
ATOM 829 N N . LEU A 1 105 ? -15.359 -2.129 17.287 1.00 94.81 105 LEU A N 1
ATOM 830 C CA . LEU A 1 105 ? -14.746 -1.176 16.360 1.00 94.81 105 LEU A CA 1
ATOM 831 C C . LEU A 1 105 ? -15.157 -1.470 14.911 1.00 94.81 105 LEU A C 1
ATOM 833 O O . LEU A 1 105 ? -15.501 -0.539 14.18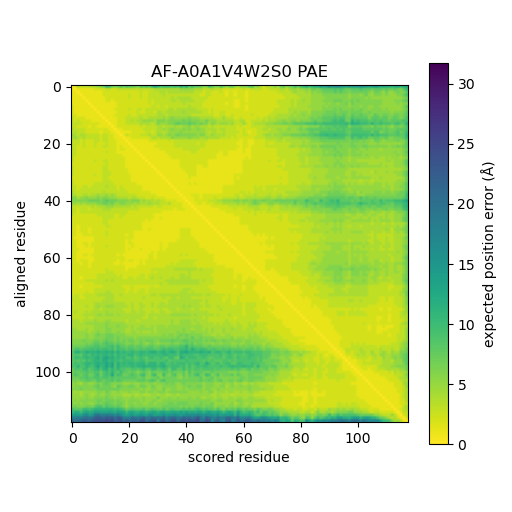4 1.00 94.81 105 LEU A O 1
ATOM 837 N N . ASP A 1 106 ? -15.198 -2.744 14.522 1.00 95.38 106 ASP A N 1
ATOM 838 C CA . ASP A 1 106 ? -15.642 -3.198 13.203 1.00 95.38 106 ASP A CA 1
ATOM 839 C C . ASP A 1 106 ? -17.131 -2.905 12.975 1.00 95.38 106 ASP A C 1
ATOM 841 O O . ASP A 1 106 ? -17.516 -2.442 11.899 1.00 95.38 106 ASP A O 1
ATOM 845 N N . ALA A 1 107 ? -17.981 -3.090 13.991 1.00 95.75 107 ALA A N 1
ATOM 846 C CA . ALA A 1 107 ? -19.396 -2.733 13.897 1.00 95.75 107 ALA A CA 1
ATOM 847 C C . ALA A 1 107 ? -19.578 -1.228 13.626 1.00 95.75 107 ALA A C 1
ATOM 849 O O . ALA A 1 107 ? -20.299 -0.837 12.705 1.00 95.75 107 ALA A O 1
ATOM 850 N N . TRP A 1 108 ? -18.871 -0.3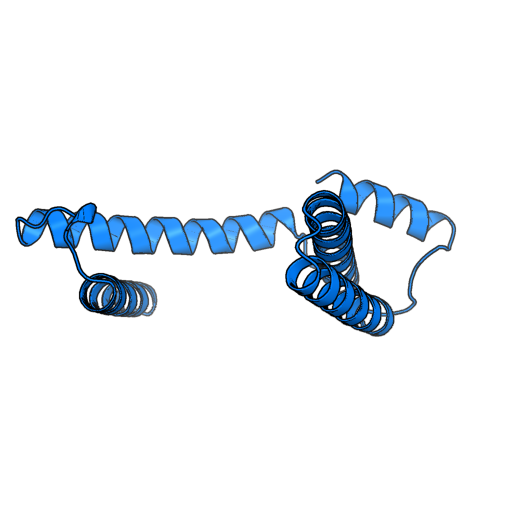72 14.370 1.00 96.12 108 TRP A N 1
ATOM 851 C CA . TRP A 1 108 ? -18.895 1.075 14.140 1.00 96.12 108 TRP A CA 1
ATOM 852 C C . TRP A 1 108 ? -18.248 1.484 12.810 1.00 96.12 108 TRP A C 1
ATOM 854 O O . TRP A 1 108 ? -18.673 2.467 12.200 1.00 96.12 108 TRP A O 1
ATOM 864 N N . TRP A 1 109 ? -17.253 0.736 12.335 1.00 96.12 109 TRP A N 1
ATOM 865 C CA . TRP A 1 109 ? -16.651 0.934 11.018 1.00 96.12 109 TRP A CA 1
ATOM 866 C C . TRP A 1 109 ? -17.653 0.674 9.886 1.00 96.12 109 TRP A C 1
ATOM 868 O O . TRP A 1 109 ? -17.768 1.480 8.957 1.00 96.12 109 TRP A O 1
ATOM 878 N N . GLU A 1 110 ? -18.423 -0.414 9.967 1.00 96.31 110 GLU A N 1
ATOM 879 C CA . GLU A 1 110 ? -19.483 -0.711 8.997 1.00 96.31 110 GLU A CA 1
ATOM 880 C C . GLU A 1 110 ? -20.630 0.310 9.062 1.00 96.31 110 GLU A C 1
ATOM 882 O O . GLU A 1 110 ? -21.137 0.734 8.018 1.00 96.31 110 GLU A O 1
ATOM 887 N N . GLU A 1 111 ? -20.990 0.794 10.255 1.00 95.06 111 GLU A N 1
ATOM 888 C CA . GLU A 1 111 ? -21.913 1.928 10.397 1.00 95.06 111 GLU A CA 1
ATOM 889 C C . GLU A 1 111 ? -21.393 3.176 9.663 1.00 95.06 111 GLU A C 1
ATOM 891 O O . GLU A 1 111 ? -22.140 3.785 8.893 1.00 95.06 111 GLU A O 1
ATOM 896 N N . ALA A 1 112 ? -20.113 3.528 9.838 1.00 94.56 112 ALA A N 1
ATOM 897 C CA . ALA A 1 112 ? -19.496 4.674 9.168 1.00 94.56 112 ALA A CA 1
ATOM 898 C C . ALA A 1 112 ? -19.531 4.536 7.636 1.00 94.56 112 ALA A C 1
ATOM 900 O O . ALA A 1 112 ? -19.924 5.472 6.938 1.00 94.56 112 ALA A O 1
ATOM 901 N N . LYS A 1 113 ? -19.198 3.350 7.105 1.00 93.94 113 LYS A N 1
ATOM 902 C CA . LYS A 1 113 ? -19.279 3.050 5.662 1.00 9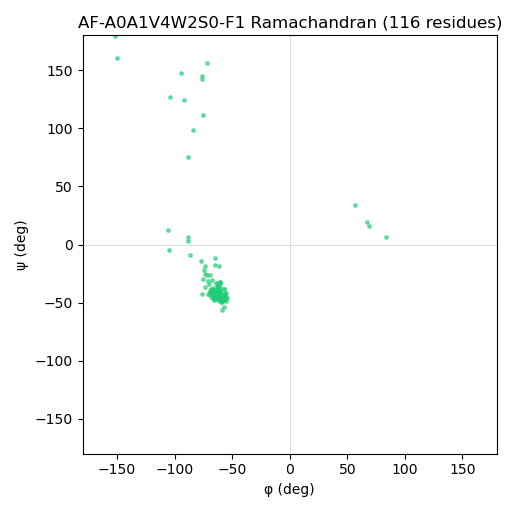3.94 113 LYS A CA 1
ATOM 903 C C . LYS A 1 113 ? -20.684 3.257 5.100 1.00 93.94 113 LYS A C 1
ATOM 905 O O . LYS A 1 113 ? -20.825 3.724 3.973 1.00 93.94 113 LYS A O 1
ATOM 910 N N . ASN A 1 114 ? -21.717 2.901 5.860 1.00 92.38 114 ASN A N 1
ATOM 911 C CA . ASN A 1 114 ? -23.105 3.045 5.425 1.00 92.38 114 ASN A CA 1
ATOM 912 C C . ASN A 1 114 ? -23.591 4.502 5.440 1.00 92.38 114 ASN A C 1
ATOM 914 O O . ASN A 1 114 ? -24.495 4.834 4.676 1.00 92.38 114 ASN A O 1
ATOM 918 N N . GLN A 1 115 ? -22.996 5.374 6.262 1.00 85.88 115 GLN A N 1
ATOM 919 C CA . GLN A 1 115 ? -23.300 6.810 6.244 1.00 85.88 115 GLN A CA 1
ATOM 920 C C . GLN A 1 115 ? -22.668 7.541 5.052 1.00 85.88 115 GLN A C 1
ATOM 922 O O . GLN A 1 115 ? -23.255 8.501 4.579 1.00 85.88 115 GLN A O 1
ATOM 927 N N . GLU A 1 116 ? -21.523 7.075 4.537 1.00 77.69 116 GLU A N 1
ATOM 928 C CA . GLU A 1 116 ? -20.874 7.641 3.337 1.00 77.69 116 GLU A CA 1
ATOM 929 C C . GLU A 1 116 ? -21.583 7.276 2.021 1.00 77.69 116 GLU A C 1
ATOM 931 O O . GLU A 1 116 ? -21.366 7.928 1.004 1.00 77.69 116 GLU A O 1
ATOM 936 N N . LYS A 1 117 ? -22.376 6.195 2.012 1.00 71.94 117 LYS A N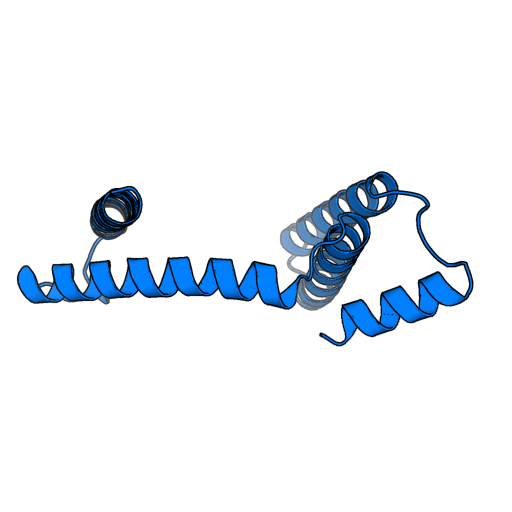 1
ATOM 937 C CA . LYS A 1 117 ? -23.096 5.706 0.821 1.00 71.94 117 LYS A CA 1
ATOM 938 C C . LYS A 1 117 ? -24.466 6.362 0.609 1.00 71.94 117 LYS A C 1
ATOM 940 O O . LYS A 1 117 ? -25.094 6.087 -0.411 1.00 71.94 117 LYS A O 1
ATOM 945 N N . LYS A 1 118 ? -24.948 7.135 1.582 1.00 49.69 118 LYS A N 1
ATOM 946 C CA . LYS A 1 118 ? -26.196 7.904 1.503 1.00 49.69 118 LYS A CA 1
ATOM 947 C C . LYS A 1 118 ? -25.901 9.323 1.050 1.00 49.69 118 LYS A C 1
ATOM 949 O O . LYS A 1 118 ? -26.747 9.853 0.304 1.00 49.69 118 LYS A O 1
#

Foldseek 3Di:
DVLLVVQVVCVVVVNADPALVVLVVQLVVLVVQLVVCVVVVPPVSNVVSVVSNVSSVCNSCVRVVHDVVVVVVVVVVLVVQLVVQLVVVCVVVVHDPVPDDPVSSVVSSVVSVVVVVD